Protein AF-I4ANV9-F1 (afdb_monomer)

Structure (mmCIF, N/CA/C/O backbone):
data_AF-I4ANV9-F1
#
_entry.id   AF-I4ANV9-F1
#
loop_
_atom_site.group_PDB
_atom_site.id
_atom_site.type_symbol
_atom_site.label_atom_id
_atom_site.label_alt_id
_atom_site.label_comp_id
_atom_site.label_asym_id
_atom_site.label_entity_id
_atom_site.label_seq_id
_atom_site.pdbx_PDB_ins_code
_atom_site.Cartn_x
_atom_site.Cartn_y
_atom_site.Cartn_z
_atom_site.occupancy
_atom_site.B_iso_or_equiv
_atom_site.auth_seq_id
_atom_site.auth_comp_id
_atom_site.auth_asym_id
_atom_site.auth_atom_id
_atom_site.pdbx_PDB_model_num
ATOM 1 N N . MET A 1 1 ? -13.636 4.960 15.796 1.00 66.12 1 MET A N 1
ATOM 2 C CA . MET A 1 1 ? -14.313 3.682 15.499 1.00 66.12 1 MET A CA 1
ATOM 3 C C . MET A 1 1 ? -13.343 2.875 14.663 1.00 66.12 1 MET A C 1
ATOM 5 O O . MET A 1 1 ? -12.791 3.460 13.738 1.00 66.12 1 MET A O 1
ATOM 9 N N . SER A 1 2 ? -13.066 1.629 15.041 1.00 80.69 2 SER A N 1
ATOM 10 C CA . SER A 1 2 ? -12.214 0.729 14.254 1.00 80.69 2 SER A CA 1
ATOM 11 C C . SER A 1 2 ? -12.924 0.328 12.959 1.00 80.69 2 SER A C 1
ATOM 13 O O . SER A 1 2 ? -14.152 0.229 12.932 1.00 80.69 2 SER A O 1
ATOM 15 N N . GLU A 1 3 ? -12.162 0.122 11.888 1.00 86.88 3 GLU A N 1
ATOM 16 C CA . GLU A 1 3 ? -12.673 -0.287 10.575 1.00 86.88 3 GLU A CA 1
ATOM 17 C C . GLU A 1 3 ? -11.853 -1.483 10.087 1.00 86.88 3 GLU A C 1
ATOM 19 O O . GLU A 1 3 ? -10.894 -1.352 9.330 1.00 86.88 3 GLU A O 1
ATOM 24 N N . ILE A 1 4 ? -12.206 -2.666 10.592 1.00 90.62 4 ILE A N 1
ATOM 25 C CA . ILE A 1 4 ? -11.449 -3.895 10.354 1.00 90.62 4 ILE A CA 1
ATOM 26 C C . ILE A 1 4 ? -11.963 -4.580 9.088 1.00 90.62 4 ILE A C 1
ATOM 28 O O . ILE A 1 4 ? -13.124 -4.985 9.031 1.00 90.62 4 ILE A O 1
ATOM 32 N N . ILE A 1 5 ? -11.081 -4.754 8.107 1.00 88.81 5 ILE A N 1
ATOM 33 C CA . ILE A 1 5 ? -11.337 -5.484 6.862 1.00 88.81 5 ILE A CA 1
ATOM 34 C C . ILE A 1 5 ? -10.530 -6.779 6.857 1.00 88.81 5 ILE A C 1
ATOM 36 O O . ILE A 1 5 ? -9.380 -6.798 7.291 1.00 88.81 5 ILE A O 1
ATOM 40 N N . GLN A 1 6 ? -11.131 -7.856 6.348 1.00 89.50 6 GLN A N 1
ATOM 41 C CA . GLN A 1 6 ? -10.461 -9.134 6.129 1.00 89.50 6 GLN A CA 1
ATOM 42 C C . GLN A 1 6 ? -10.628 -9.581 4.673 1.00 89.50 6 GLN A C 1
ATOM 44 O O . GLN A 1 6 ? -11.743 -9.831 4.218 1.00 89.50 6 GLN A O 1
ATOM 49 N N . ILE A 1 7 ? -9.510 -9.717 3.966 1.00 85.44 7 ILE A N 1
ATOM 50 C CA . ILE A 1 7 ? -9.411 -10.345 2.648 1.00 85.44 7 ILE A CA 1
ATOM 51 C C . ILE A 1 7 ? -9.095 -11.826 2.855 1.00 85.44 7 ILE A C 1
ATOM 53 O O . ILE A 1 7 ? -8.255 -12.181 3.685 1.00 85.44 7 ILE A O 1
ATOM 57 N N . GLN A 1 8 ? -9.784 -12.703 2.129 1.00 82.44 8 GLN A N 1
ATOM 58 C CA . GLN A 1 8 ? -9.685 -14.145 2.331 1.00 82.44 8 GLN A CA 1
ATOM 59 C C . GLN A 1 8 ? -8.597 -1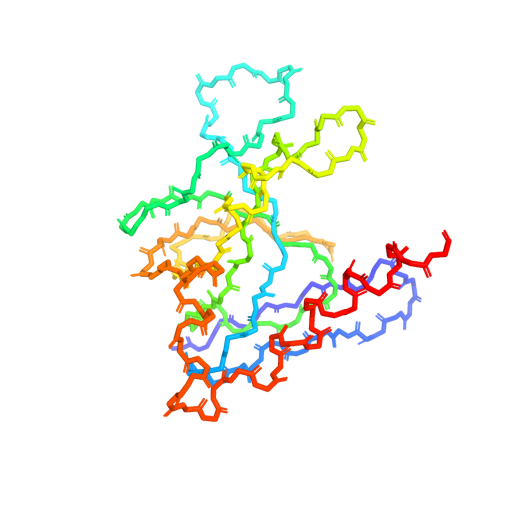4.779 1.465 1.00 82.44 8 GLN A C 1
ATOM 61 O O . GLN A 1 8 ? -8.243 -14.290 0.388 1.00 82.44 8 GLN A O 1
ATOM 66 N N . CYS A 1 9 ? -8.086 -15.917 1.935 1.00 75.81 9 CYS A N 1
ATOM 67 C CA . CYS A 1 9 ? -7.221 -16.762 1.132 1.00 75.81 9 CYS A CA 1
ATOM 68 C C . CYS A 1 9 ? -8.011 -17.339 -0.056 1.00 75.81 9 CYS A C 1
ATOM 70 O O . CYS A 1 9 ? -9.164 -17.733 0.110 1.00 75.81 9 CYS A O 1
ATOM 72 N N . PRO A 1 10 ? -7.417 -17.410 -1.260 1.00 69.69 10 PRO A N 1
ATOM 73 C CA . PRO A 1 10 ? -8.089 -17.967 -2.430 1.00 69.69 10 PRO A CA 1
ATOM 74 C C . PRO A 1 10 ? -8.318 -19.485 -2.376 1.00 69.69 10 PRO A C 1
ATOM 76 O O . PRO A 1 10 ? -9.008 -19.992 -3.257 1.00 69.69 10 PRO A O 1
ATOM 79 N N . LEU A 1 11 ? -7.715 -20.193 -1.418 1.00 76.00 11 LEU A N 1
ATOM 80 C CA . LEU A 1 11 ? -7.860 -21.637 -1.240 1.00 76.00 11 LEU A CA 1
ATOM 81 C C . LEU A 1 11 ? -9.111 -21.946 -0.408 1.00 76.00 11 LEU A C 1
ATOM 83 O O . LEU A 1 11 ? -9.312 -21.341 0.647 1.00 76.00 11 LEU A O 1
ATOM 87 N N . GLU A 1 12 ? -9.921 -22.904 -0.865 1.00 70.19 12 GLU A N 1
ATOM 88 C CA . GLU A 1 12 ? -11.074 -23.403 -0.106 1.00 70.19 12 GLU A CA 1
ATOM 89 C C . GLU A 1 12 ? -10.624 -23.900 1.280 1.00 70.19 12 GLU A C 1
ATOM 91 O O . GLU A 1 12 ? -9.554 -24.490 1.426 1.00 70.19 12 GLU A O 1
ATOM 96 N N . ASP A 1 13 ? -11.406 -23.572 2.312 1.00 70.00 13 ASP A N 1
ATOM 97 C CA . ASP A 1 13 ? -11.140 -23.855 3.733 1.00 70.00 13 ASP A CA 1
ATOM 98 C C . ASP A 1 13 ? -9.878 -23.229 4.352 1.00 70.00 13 ASP A C 1
ATOM 100 O O . ASP A 1 13 ? -9.601 -23.426 5.544 1.00 70.00 13 ASP A O 1
ATOM 104 N N . CYS A 1 14 ? -9.140 -22.393 3.617 1.00 73.94 14 CYS A N 1
ATOM 105 C CA . CYS A 1 14 ? -8.013 -21.674 4.191 1.00 73.94 14 CYS A CA 1
ATOM 106 C C . CYS A 1 14 ? -8.493 -20.484 5.035 1.00 73.94 14 CYS A C 1
ATOM 108 O O . CYS A 1 14 ? -8.862 -19.420 4.536 1.00 73.94 14 CYS A O 1
ATOM 110 N N . LYS A 1 15 ? -8.458 -20.676 6.357 1.00 75.50 15 LYS A N 1
ATOM 111 C CA . LYS A 1 15 ? -8.774 -19.644 7.360 1.00 75.50 15 LYS A CA 1
ATOM 112 C C . LYS A 1 15 ? -7.568 -18.788 7.744 1.00 75.50 15 LYS A C 1
ATOM 114 O O . LYS A 1 15 ? -7.705 -17.890 8.570 1.00 75.50 15 LYS A O 1
ATOM 119 N N . SER A 1 16 ? -6.401 -19.080 7.176 1.00 81.44 16 SER A N 1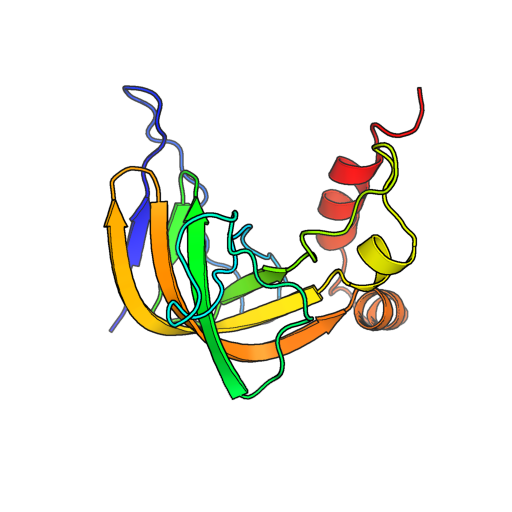
ATOM 120 C CA . SER A 1 16 ? -5.171 -18.352 7.459 1.00 81.44 16 SER A CA 1
ATOM 121 C C . SER A 1 16 ? -5.207 -16.978 6.803 1.00 81.44 16 SER A C 1
ATOM 123 O O . SER A 1 16 ? -5.538 -16.839 5.626 1.00 81.44 16 SER A O 1
ATOM 125 N N . TYR A 1 17 ? -4.835 -15.968 7.575 1.00 83.50 17 TYR A N 1
ATOM 126 C CA . TYR A 1 17 ? -4.630 -14.603 7.120 1.00 83.50 17 TYR A CA 1
ATOM 127 C C . TYR A 1 17 ? -3.463 -14.001 7.900 1.00 83.50 17 TYR A C 1
ATOM 129 O O . TYR A 1 17 ? -3.169 -14.420 9.022 1.00 83.50 17 TYR A O 1
ATOM 137 N N . TYR A 1 18 ? -2.811 -13.007 7.315 1.00 84.19 18 TYR A N 1
ATOM 138 C CA . TYR A 1 18 ? -1.865 -12.168 8.028 1.00 84.19 18 TYR A CA 1
ATOM 139 C C . TYR A 1 18 ? -2.628 -11.095 8.816 1.00 84.19 18 TYR A C 1
ATOM 141 O O . TYR A 1 18 ? -3.412 -10.347 8.232 1.00 84.19 18 TYR A O 1
ATOM 149 N N . ASP A 1 19 ? -2.453 -11.042 10.138 1.00 87.81 19 ASP A N 1
ATOM 150 C CA . ASP A 1 19 ? -3.054 -9.999 10.980 1.00 87.81 19 ASP A CA 1
ATOM 151 C C . ASP A 1 19 ? -2.131 -8.769 10.996 1.00 87.81 19 ASP A C 1
ATOM 153 O O . ASP A 1 19 ? -1.089 -8.754 11.659 1.00 87.81 19 ASP A O 1
ATOM 157 N N . TYR A 1 20 ? -2.486 -7.750 10.213 1.00 85.88 20 TYR A N 1
ATOM 158 C CA . TYR A 1 20 ? -1.774 -6.480 10.156 1.00 85.88 20 TYR A CA 1
ATOM 159 C C . TYR A 1 20 ? -2.202 -5.599 11.328 1.00 85.88 20 TYR A C 1
ATOM 161 O O . TYR A 1 20 ? -3.109 -4.770 11.227 1.00 85.88 20 TYR A O 1
ATOM 169 N N . ASN A 1 21 ? -1.519 -5.790 12.452 1.00 82.81 21 ASN A N 1
ATOM 170 C CA . ASN A 1 21 ? -1.682 -4.991 13.660 1.00 82.81 21 ASN A CA 1
ATOM 171 C C . ASN A 1 21 ? -0.311 -4.53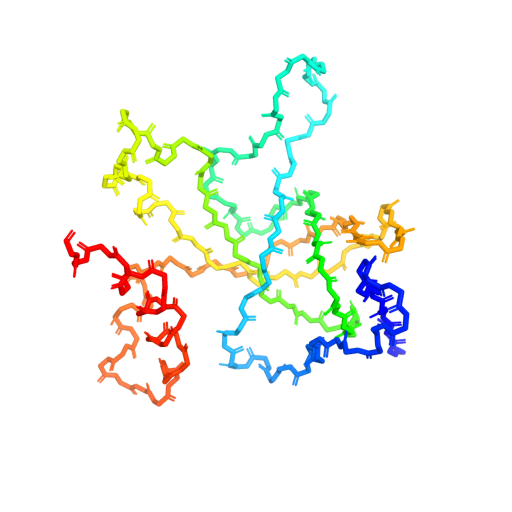0 14.163 1.00 82.81 21 ASN A C 1
ATOM 173 O O . ASN A 1 21 ? 0.150 -4.925 15.235 1.00 82.81 21 ASN A O 1
ATOM 177 N N . GLN A 1 22 ? 0.388 -3.772 13.319 1.00 76.56 22 GLN A N 1
ATOM 178 C CA . GLN A 1 22 ? 1.745 -3.326 13.609 1.00 76.56 22 GLN A CA 1
ATOM 179 C C . GLN A 1 22 ? 1.719 -1.977 14.335 1.00 76.56 22 GLN A C 1
ATOM 181 O O . GLN A 1 22 ? 0.959 -1.086 13.946 1.00 76.56 22 GLN A O 1
ATOM 186 N N . PRO A 1 23 ? 2.545 -1.790 15.380 1.00 66.12 23 PRO A N 1
ATOM 187 C CA . PRO A 1 23 ? 2.747 -0.479 15.977 1.00 66.12 23 PRO A CA 1
ATOM 188 C C . PRO A 1 23 ? 3.196 0.525 14.912 1.00 66.12 23 PRO A C 1
ATOM 190 O O . PRO A 1 23 ? 3.987 0.191 14.039 1.00 66.12 23 PRO A O 1
ATOM 193 N N . GLN A 1 24 ? 2.780 1.789 15.030 1.00 59.38 24 GLN A N 1
ATOM 194 C CA . GLN A 1 24 ? 3.118 2.841 14.055 1.00 59.38 24 GLN A CA 1
ATOM 195 C C . GLN A 1 24 ? 4.636 3.006 13.810 1.00 59.38 24 GLN A C 1
ATOM 197 O O . GLN A 1 24 ? 5.043 3.515 12.768 1.00 59.38 24 GLN A O 1
ATOM 202 N N . ASN A 1 25 ? 5.466 2.571 14.764 1.00 64.56 25 ASN A N 1
ATOM 203 C CA . ASN A 1 25 ? 6.924 2.659 14.704 1.00 64.56 25 ASN A CA 1
ATOM 204 C C . ASN A 1 25 ? 7.607 1.446 14.048 1.00 64.56 25 ASN A C 1
ATOM 206 O O . ASN A 1 25 ? 8.804 1.533 13.772 1.00 64.56 25 ASN A O 1
ATOM 210 N N . ASP A 1 26 ? 6.882 0.351 13.804 1.00 70.56 26 ASP A N 1
ATOM 211 C CA . ASP A 1 26 ? 7.406 -0.842 13.142 1.00 70.56 26 ASP A CA 1
ATOM 212 C C . ASP A 1 26 ? 7.018 -0.819 11.661 1.00 70.56 26 ASP A C 1
ATOM 214 O O . ASP A 1 26 ? 5.844 -0.789 11.286 1.00 70.56 26 ASP A O 1
ATOM 218 N N . MET A 1 27 ? 8.030 -0.804 10.794 1.00 74.06 27 MET A N 1
ATOM 219 C CA . MET A 1 27 ? 7.826 -0.702 9.354 1.00 74.06 27 MET A CA 1
ATOM 220 C C . MET A 1 27 ? 7.653 -2.089 8.739 1.00 74.06 27 MET A C 1
ATOM 222 O O . MET A 1 27 ? 8.605 -2.695 8.250 1.00 74.06 27 MET A O 1
ATOM 226 N N . VAL A 1 28 ? 6.419 -2.586 8.760 1.00 84.06 28 VAL A N 1
ATOM 227 C CA . VAL A 1 28 ? 6.001 -3.726 7.938 1.00 84.06 28 VAL A CA 1
ATOM 228 C C . VAL A 1 28 ? 5.105 -3.192 6.836 1.00 84.06 28 VAL A C 1
ATOM 230 O O . VAL A 1 28 ? 4.010 -2.702 7.110 1.00 84.06 28 VAL A O 1
ATOM 233 N N . ALA A 1 29 ? 5.583 -3.241 5.597 1.00 88.50 29 ALA A N 1
ATOM 234 C CA . ALA A 1 29 ? 4.841 -2.738 4.453 1.00 88.50 29 ALA A CA 1
ATOM 235 C C . ALA A 1 29 ? 4.020 -3.832 3.778 1.00 88.50 29 ALA A C 1
ATOM 237 O O . ALA A 1 29 ? 4.454 -4.974 3.656 1.00 88.50 29 ALA A O 1
ATOM 238 N N . LEU A 1 30 ? 2.832 -3.448 3.326 1.00 90.88 30 LEU A N 1
ATOM 239 C CA . LEU A 1 30 ? 1.979 -4.273 2.491 1.00 90.88 30 LEU A CA 1
ATOM 240 C C . LEU A 1 30 ? 2.394 -4.149 1.038 1.00 90.88 30 LEU A C 1
ATOM 242 O O . LEU A 1 30 ? 2.583 -3.043 0.535 1.00 90.88 30 LEU A O 1
ATOM 246 N N . GLU A 1 31 ? 2.477 -5.282 0.360 1.00 89.00 31 GLU A N 1
ATOM 247 C CA . GLU A 1 31 ? 2.592 -5.303 -1.087 1.00 89.00 31 GLU A CA 1
ATOM 248 C C . GLU A 1 31 ? 1.278 -4.819 -1.714 1.00 89.00 31 GLU A C 1
ATOM 250 O O . GLU A 1 31 ? 0.182 -5.241 -1.322 1.00 89.00 31 GLU A O 1
ATOM 255 N N . ALA A 1 32 ? 1.382 -3.896 -2.667 1.00 89.81 32 ALA A N 1
ATOM 256 C CA . ALA A 1 32 ? 0.228 -3.358 -3.363 1.00 89.81 32 ALA A CA 1
ATOM 257 C C . ALA A 1 32 ? 0.555 -3.000 -4.812 1.00 89.81 32 ALA A C 1
ATOM 259 O O . ALA A 1 32 ? 1.655 -2.562 -5.137 1.00 89.81 32 ALA A O 1
ATOM 260 N N . GLU A 1 33 ? -0.455 -3.111 -5.668 1.00 89.19 33 GLU A N 1
ATOM 261 C CA . GLU A 1 33 ? -0.427 -2.555 -7.016 1.00 89.19 33 GLU A CA 1
ATOM 262 C C . GLU A 1 33 ? -0.803 -1.072 -6.953 1.00 89.19 33 GLU A C 1
ATOM 264 O O . GLU A 1 33 ? -1.886 -0.719 -6.474 1.00 89.19 33 GLU A O 1
ATOM 269 N N . TRP A 1 34 ? 0.072 -0.208 -7.460 1.00 88.88 34 TRP A N 1
ATOM 270 C CA . TRP A 1 34 ? -0.145 1.236 -7.528 1.00 88.88 34 TRP A CA 1
ATOM 271 C C . TRP A 1 34 ? -0.725 1.602 -8.887 1.00 88.88 34 TRP A C 1
ATOM 273 O O . TRP A 1 34 ? -0.055 1.457 -9.909 1.00 88.88 34 TRP A O 1
ATOM 283 N N . LYS A 1 35 ? -1.972 2.068 -8.915 1.00 82.25 35 LYS A N 1
ATOM 284 C CA . LYS A 1 35 ? -2.664 2.388 -10.165 1.00 82.25 35 LYS A CA 1
ATOM 285 C C . LYS A 1 35 ? -2.391 3.824 -10.602 1.00 82.25 35 LYS A C 1
ATOM 287 O O . LYS A 1 35 ? -2.374 4.743 -9.784 1.00 82.25 35 LYS A O 1
ATOM 292 N N . ARG A 1 36 ? -2.233 4.023 -11.910 1.00 71.50 36 ARG A N 1
ATOM 293 C CA . ARG A 1 36 ? -2.214 5.349 -12.538 1.00 71.50 36 ARG A CA 1
ATOM 294 C C . ARG A 1 36 ? -3.642 5.889 -12.678 1.00 71.50 36 ARG A C 1
ATOM 296 O O . ARG A 1 36 ? -4.563 5.129 -12.958 1.00 71.50 36 ARG A O 1
ATOM 303 N N . ASP A 1 37 ? -3.817 7.192 -12.453 1.00 58.22 37 ASP A N 1
ATOM 304 C CA . ASP A 1 37 ? -5.113 7.873 -12.569 1.00 58.22 37 ASP A CA 1
ATOM 305 C C . ASP A 1 37 ? -5.732 7.648 -13.968 1.00 58.22 37 ASP A C 1
ATOM 307 O O . ASP A 1 37 ? -5.054 7.795 -14.988 1.00 58.22 37 ASP A O 1
ATOM 311 N N . TYR A 1 38 ? -7.013 7.267 -14.011 1.00 48.00 38 TYR A N 1
ATOM 312 C CA . TYR A 1 38 ? -7.720 6.641 -15.145 1.00 48.00 38 TYR A CA 1
ATOM 313 C C . TYR A 1 38 ? -8.048 7.576 -16.324 1.00 48.00 38 TYR A C 1
ATOM 315 O O . TYR A 1 38 ? -8.805 7.203 -17.218 1.00 48.00 38 TYR A O 1
ATOM 323 N N . ASN A 1 39 ? -7.479 8.779 -16.379 1.00 52.22 39 ASN A N 1
ATOM 324 C CA . ASN A 1 39 ? -7.660 9.681 -17.524 1.00 52.22 39 ASN A CA 1
ATOM 325 C C . ASN A 1 39 ? -6.743 9.340 -18.721 1.00 52.22 39 ASN A C 1
ATOM 327 O O . ASN A 1 39 ? -6.580 10.165 -19.618 1.00 52.22 39 ASN A O 1
ATOM 331 N N . ILE A 1 40 ? -6.124 8.154 -18.743 1.00 48.34 40 ILE A N 1
ATOM 332 C CA . ILE A 1 40 ? -5.204 7.692 -19.792 1.00 48.34 40 ILE A CA 1
ATOM 333 C C . ILE A 1 40 ? -5.608 6.262 -20.191 1.00 48.34 40 ILE A C 1
ATOM 335 O O . ILE A 1 40 ? -5.889 5.434 -19.328 1.00 48.34 40 ILE A O 1
ATOM 339 N N . GLU A 1 41 ? -5.696 6.020 -21.500 1.00 44.22 41 GLU A N 1
ATOM 340 C CA . GLU A 1 41 ? -6.358 4.885 -22.161 1.00 44.22 41 GLU A CA 1
ATOM 341 C C . GLU A 1 41 ? -6.058 3.469 -21.600 1.00 44.22 41 GLU A C 1
ATOM 343 O O . GLU A 1 41 ? -4.977 3.209 -21.062 1.00 44.22 41 GLU A O 1
ATOM 348 N N . PRO A 1 42 ? -7.015 2.526 -21.738 1.00 44.22 42 PRO A N 1
ATOM 349 C CA . PRO A 1 42 ? -7.058 1.252 -21.007 1.00 44.22 42 PRO A CA 1
ATOM 350 C C . PRO A 1 42 ? -6.131 0.137 -21.528 1.00 44.22 42 PRO A C 1
ATOM 352 O O . PRO A 1 42 ? -6.231 -0.995 -21.057 1.00 44.22 42 PRO A O 1
ATOM 355 N N . GLU A 1 43 ? -5.249 0.405 -22.491 1.00 44.56 43 GLU A N 1
ATOM 356 C CA . GLU A 1 43 ? -4.566 -0.661 -23.247 1.00 44.56 43 GLU A CA 1
ATOM 357 C C . GLU A 1 43 ? -3.169 -1.030 -22.728 1.00 44.56 43 GLU A C 1
ATOM 359 O O . GLU A 1 43 ? -2.556 -1.973 -23.221 1.00 44.56 43 GLU A O 1
ATOM 364 N N . ASN A 1 44 ? -2.680 -0.358 -21.683 1.00 44.97 44 ASN A N 1
ATOM 365 C CA . ASN A 1 44 ? -1.423 -0.703 -21.024 1.00 44.97 44 ASN A CA 1
ATOM 366 C C . ASN A 1 44 ? -1.653 -0.959 -19.536 1.00 44.97 44 ASN A C 1
ATOM 368 O O . ASN A 1 44 ? -2.493 -0.324 -18.901 1.00 44.97 44 ASN A O 1
ATOM 372 N N . ILE A 1 45 ? -0.900 -1.903 -18.974 1.00 51.81 45 ILE A N 1
ATOM 373 C CA . ILE A 1 45 ? -0.849 -2.184 -17.537 1.00 51.81 45 ILE A CA 1
ATOM 374 C C . ILE A 1 45 ? -0.457 -0.873 -16.828 1.00 51.81 45 ILE A C 1
ATOM 376 O O . ILE A 1 45 ? 0.709 -0.489 -16.796 1.00 51.81 45 ILE A O 1
ATOM 380 N N . ASN A 1 46 ? -1.460 -0.135 -16.346 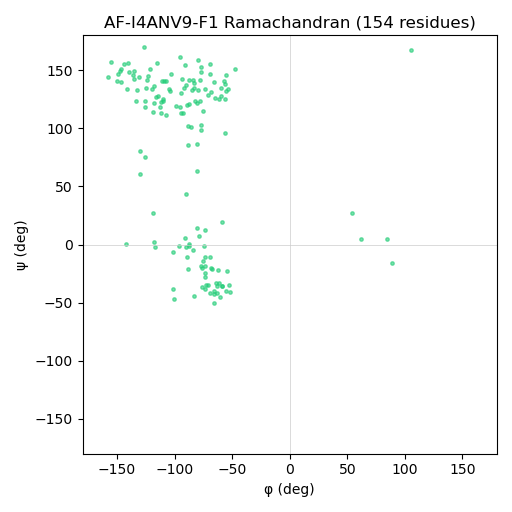1.00 56.00 46 ASN A N 1
ATOM 381 C CA . ASN A 1 46 ? -1.349 1.246 -15.872 1.00 56.00 46 ASN A CA 1
ATOM 382 C C . ASN A 1 46 ? -0.788 1.295 -14.442 1.00 56.00 46 ASN A C 1
ATOM 384 O O . ASN A 1 46 ? -1.466 1.721 -13.503 1.00 56.00 46 ASN A O 1
ATOM 388 N N . LEU A 1 47 ? 0.448 0.827 -14.275 1.00 63.25 47 LEU A N 1
ATOM 389 C CA . LEU A 1 47 ? 1.183 0.907 -13.016 1.00 63.25 47 LEU A CA 1
ATOM 390 C C . LEU A 1 47 ? 1.872 2.271 -12.882 1.00 63.25 47 LEU A C 1
ATOM 392 O O . LEU A 1 47 ? 2.349 2.864 -13.854 1.00 63.25 47 LEU A O 1
ATOM 396 N N . TRP A 1 48 ? 1.868 2.804 -11.664 1.00 71.00 48 TRP A N 1
ATOM 397 C CA . TRP A 1 48 ? 2.505 4.075 -11.336 1.00 71.00 48 TRP A CA 1
ATOM 398 C C . TRP A 1 48 ? 4.037 3.937 -11.380 1.00 71.00 48 TRP A C 1
ATOM 400 O O . TRP A 1 48 ? 4.572 3.027 -10.763 1.00 71.00 48 TRP A O 1
ATOM 410 N N . GLY A 1 49 ? 4.721 4.829 -12.107 1.00 72.94 49 GLY A N 1
ATOM 411 C CA . GLY A 1 49 ? 6.164 4.741 -12.405 1.00 72.94 49 GLY A CA 1
ATOM 412 C C . GLY A 1 49 ? 6.995 5.900 -11.865 1.00 72.94 49 GLY A C 1
ATOM 413 O O . GLY A 1 49 ? 7.989 6.284 -12.460 1.00 72.94 49 GLY A O 1
ATOM 414 N N . GLU A 1 50 ? 6.545 6.533 -10.784 1.00 81.94 50 GLU A N 1
ATOM 415 C CA . GLU A 1 50 ? 7.355 7.505 -10.049 1.00 81.94 50 GLU A CA 1
ATOM 416 C C . GLU A 1 50 ? 7.210 7.265 -8.549 1.00 81.94 50 GLU A C 1
ATOM 418 O O . GLU A 1 50 ? 6.125 6.948 -8.074 1.00 81.94 50 GLU A O 1
ATOM 423 N N . ILE A 1 51 ? 8.256 7.495 -7.757 1.00 87.56 51 ILE A N 1
ATOM 424 C CA . ILE A 1 51 ? 8.136 7.374 -6.297 1.00 87.56 51 ILE A CA 1
ATOM 425 C C . ILE A 1 51 ? 7.001 8.292 -5.787 1.00 87.56 51 ILE A C 1
ATOM 427 O O . ILE A 1 51 ? 7.036 9.504 -6.051 1.00 87.56 51 ILE A O 1
ATOM 431 N N . PRO A 1 52 ? 6.003 7.764 -5.047 1.00 90.25 52 PRO A N 1
ATOM 432 C CA . PRO A 1 52 ? 4.916 8.564 -4.497 1.00 90.25 52 PRO A CA 1
ATOM 433 C C . PRO A 1 52 ? 5.441 9.698 -3.613 1.00 90.25 52 PRO A C 1
ATOM 435 O O . PRO A 1 52 ? 6.377 9.515 -2.835 1.00 90.25 52 PRO A O 1
ATOM 438 N N . LYS A 1 53 ? 4.827 10.882 -3.697 1.00 90.69 53 LYS A N 1
ATOM 439 C CA . LYS A 1 53 ? 5.227 12.061 -2.909 1.00 90.69 53 LYS A CA 1
ATOM 440 C C . LYS A 1 53 ? 4.274 12.293 -1.742 1.00 90.69 53 LYS A C 1
ATOM 442 O O . LYS A 1 53 ? 3.067 12.075 -1.851 1.00 90.69 53 LYS A O 1
ATOM 447 N N . ILE A 1 54 ? 4.810 12.808 -0.635 1.00 94.62 54 ILE A N 1
ATOM 448 C CA . ILE A 1 54 ? 4.023 13.184 0.548 1.00 94.62 54 ILE A CA 1
ATOM 449 C C . ILE A 1 54 ? 2.892 14.139 0.143 1.00 94.62 54 ILE A C 1
ATOM 451 O O . ILE A 1 54 ? 3.091 15.096 -0.603 1.00 94.62 54 ILE A O 1
ATOM 455 N N . GLY A 1 55 ? 1.691 13.871 0.649 1.00 92.12 55 GLY A N 1
ATOM 456 C CA . GLY A 1 55 ? 0.485 14.647 0.387 1.00 92.12 55 GLY A CA 1
ATOM 457 C C . GLY A 1 55 ? -0.310 14.207 -0.842 1.00 92.12 55 GLY A C 1
ATOM 458 O O . GLY A 1 55 ? -1.486 14.569 -0.920 1.00 92.12 55 GLY A O 1
ATOM 459 N N . GLN A 1 56 ? 0.273 13.415 -1.751 1.00 91.38 56 GLN A N 1
ATOM 460 C CA . GLN A 1 56 ? -0.438 12.902 -2.924 1.00 91.38 56 GLN A CA 1
ATOM 461 C C . GLN A 1 56 ? -1.506 11.875 -2.547 1.00 91.38 56 GLN A C 1
ATOM 463 O O . GLN A 1 56 ? -1.430 11.221 -1.502 1.00 91.38 56 GLN A O 1
ATOM 468 N N . LEU A 1 57 ? -2.498 11.755 -3.429 1.00 92.69 57 LEU A N 1
ATOM 469 C CA . LEU A 1 57 ? -3.528 10.729 -3.378 1.00 92.69 57 LEU A CA 1
ATOM 470 C C . LEU A 1 57 ? -3.239 9.676 -4.442 1.00 92.69 57 LEU A C 1
ATOM 472 O O . LEU A 1 57 ? -2.989 10.039 -5.587 1.00 92.69 57 LEU A O 1
ATOM 476 N N . HIS A 1 58 ? -3.320 8.406 -4.061 1.00 91.00 58 HIS A N 1
ATOM 477 C CA . HIS A 1 58 ? -3.082 7.267 -4.948 1.00 91.00 58 HIS A CA 1
ATOM 478 C C . HIS A 1 58 ? -4.154 6.204 -4.757 1.00 91.00 58 HIS A C 1
ATOM 480 O O . HIS A 1 58 ? -4.688 6.055 -3.656 1.00 91.00 58 HIS A O 1
ATOM 486 N N . GLU A 1 59 ? -4.464 5.465 -5.818 1.00 92.62 59 GLU A N 1
ATOM 487 C CA . GLU A 1 59 ? -5.270 4.250 -5.726 1.00 92.62 59 GLU A CA 1
ATOM 488 C C . GLU A 1 59 ? -4.333 3.042 -5.633 1.00 92.62 59 GLU A C 1
ATOM 490 O O . GLU A 1 59 ? -3.538 2.786 -6.538 1.00 92.62 59 GLU A O 1
ATOM 495 N N . VAL A 1 60 ? -4.420 2.306 -4.527 1.00 92.62 60 VAL A N 1
ATOM 496 C CA . VAL A 1 60 ? -3.590 1.127 -4.255 1.00 92.62 60 VAL A CA 1
ATOM 497 C C . VAL A 1 60 ? -4.467 -0.107 -4.121 1.00 92.62 60 VAL A C 1
ATOM 499 O O . VAL A 1 60 ? -5.518 -0.064 -3.481 1.00 92.62 60 VAL A O 1
ATOM 502 N N . THR A 1 61 ? -4.053 -1.215 -4.728 1.00 92.25 61 THR A N 1
ATOM 503 C CA . THR A 1 61 ? -4.743 -2.505 -4.617 1.00 92.25 61 THR A CA 1
ATOM 504 C C . THR A 1 61 ? -3.889 -3.484 -3.837 1.00 92.25 61 THR A C 1
ATOM 506 O O . THR A 1 61 ? -2.838 -3.904 -4.306 1.00 92.25 61 THR A O 1
ATOM 509 N N . ILE A 1 62 ? -4.360 -3.864 -2.654 1.00 90.88 62 ILE A N 1
ATOM 510 C CA . ILE A 1 62 ? -3.714 -4.858 -1.800 1.00 90.88 62 ILE A CA 1
ATOM 511 C C . ILE A 1 62 ? -4.347 -6.215 -2.094 1.00 90.88 62 ILE A C 1
ATOM 513 O O . ILE A 1 62 ?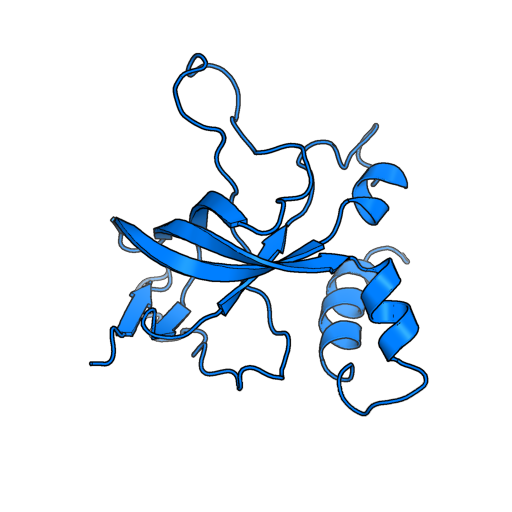 -5.576 -6.355 -2.117 1.00 90.88 62 ILE A O 1
ATOM 517 N N . ARG A 1 63 ? -3.498 -7.214 -2.329 1.00 87.44 63 ARG A N 1
ATOM 518 C CA . ARG A 1 63 ? -3.894 -8.601 -2.586 1.00 87.44 63 ARG A CA 1
ATOM 519 C C . ARG A 1 63 ? -3.385 -9.502 -1.472 1.00 87.44 63 ARG A C 1
ATOM 521 O O . ARG A 1 63 ? -2.399 -9.199 -0.813 1.00 87.44 63 ARG A O 1
ATOM 528 N N . GLY A 1 64 ? -4.049 -10.639 -1.308 1.00 81.69 64 GLY A N 1
ATOM 529 C CA . GLY A 1 64 ? -3.643 -11.665 -0.352 1.00 81.69 64 GLY A CA 1
ATOM 530 C C . GLY A 1 64 ? -4.528 -11.721 0.886 1.00 81.69 64 GLY A C 1
ATOM 531 O O . GLY A 1 64 ? -5.372 -10.859 1.118 1.00 81.69 64 GLY A O 1
ATOM 532 N N . ALA A 1 65 ? -4.363 -12.793 1.659 1.00 87.62 65 ALA A N 1
ATOM 533 C CA . ALA A 1 65 ? -5.160 -13.043 2.850 1.00 87.62 65 ALA A CA 1
ATOM 534 C C . ALA A 1 65 ? -4.672 -12.160 4.005 1.00 87.62 65 ALA A C 1
ATOM 536 O O . ALA A 1 65 ? -3.684 -12.489 4.661 1.00 87.62 65 ALA A O 1
ATOM 537 N N . ILE A 1 66 ? -5.350 -11.042 4.249 1.00 90.31 66 ILE A N 1
ATOM 538 C CA . ILE A 1 66 ? -4.953 -10.044 5.245 1.00 90.31 66 ILE A CA 1
ATOM 539 C C . ILE A 1 66 ? -6.149 -9.586 6.066 1.00 90.31 66 ILE A C 1
ATOM 541 O O . ILE A 1 66 ? -7.240 -9.399 5.534 1.00 90.31 66 ILE A O 1
ATOM 545 N N . LYS A 1 67 ? -5.926 -9.361 7.356 1.00 91.94 67 LYS A N 1
ATOM 546 C CA . LYS A 1 67 ? -6.834 -8.650 8.249 1.00 91.94 67 LYS A CA 1
ATOM 547 C C . LYS A 1 67 ? -6.164 -7.354 8.695 1.00 91.94 67 LYS A C 1
ATOM 549 O O . LYS A 1 67 ? -5.033 -7.400 9.157 1.00 91.94 67 LYS A O 1
ATOM 554 N N . ILE A 1 68 ? -6.832 -6.217 8.541 1.00 91.75 68 ILE A N 1
ATOM 555 C CA . ILE A 1 68 ? -6.256 -4.890 8.802 1.00 91.75 68 ILE A CA 1
ATOM 556 C C . ILE A 1 68 ? -7.314 -3.929 9.344 1.00 91.75 68 ILE A C 1
ATOM 558 O O . ILE A 1 68 ? -8.446 -3.922 8.864 1.00 91.75 68 ILE A O 1
ATOM 562 N N . ASP A 1 69 ? -6.945 -3.102 10.324 1.00 93.06 69 ASP A N 1
ATOM 563 C CA . ASP A 1 69 ? -7.750 -1.958 10.765 1.00 93.06 69 ASP A CA 1
ATOM 564 C C . ASP A 1 69 ? -7.404 -0.713 9.933 1.00 93.06 69 ASP A C 1
ATOM 566 O O . ASP A 1 69 ? -6.395 -0.045 10.163 1.00 93.06 69 ASP A O 1
ATOM 570 N N . LEU A 1 70 ? -8.260 -0.378 8.968 1.00 92.62 70 LEU A N 1
ATOM 571 C CA . LEU A 1 70 ? -8.071 0.758 8.060 1.00 92.62 70 LEU A CA 1
ATOM 572 C C . LEU A 1 70 ? -8.336 2.125 8.713 1.00 92.62 70 LEU A C 1
ATOM 574 O O . LEU A 1 70 ? -8.180 3.163 8.060 1.00 92.62 70 LEU A O 1
ATOM 578 N N . SER A 1 71 ? -8.722 2.151 9.994 1.00 91.50 71 SER A N 1
ATOM 579 C CA . SER A 1 71 ? -8.757 3.386 10.783 1.00 91.50 71 SER A CA 1
ATOM 580 C C . SER A 1 71 ? -7.355 3.867 11.182 1.00 91.50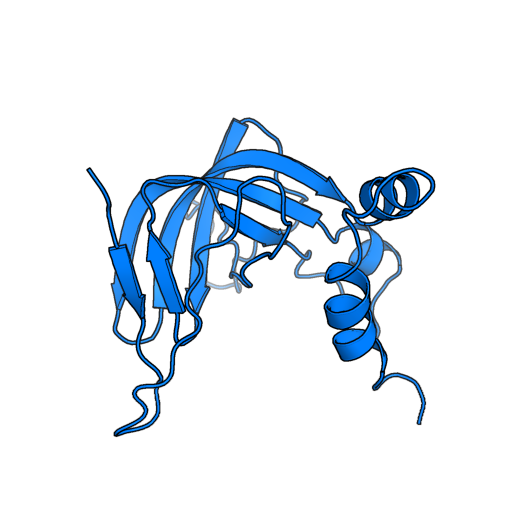 71 SER A C 1
ATOM 582 O O . SER A 1 71 ? -7.179 5.045 11.511 1.00 91.50 71 SER A O 1
ATOM 584 N N . GLN A 1 72 ? -6.360 2.977 11.123 1.00 91.25 72 GLN A N 1
ATOM 585 C CA . GLN A 1 72 ? -4.958 3.267 11.393 1.00 91.25 72 GLN A CA 1
ATOM 586 C C . GLN A 1 72 ? -4.193 3.574 10.098 1.00 91.25 72 GLN A C 1
ATOM 588 O O . GLN A 1 72 ? -4.630 3.257 8.990 1.00 91.25 72 GLN A O 1
ATOM 593 N N . ASN A 1 73 ? -3.032 4.216 10.240 1.00 93.56 73 ASN A N 1
ATOM 594 C CA . ASN A 1 73 ? -2.097 4.356 9.127 1.00 93.56 73 ASN A CA 1
ATOM 595 C C . ASN A 1 73 ? -1.360 3.029 8.916 1.00 93.56 73 ASN A C 1
ATOM 597 O O . ASN A 1 73 ? -1.075 2.323 9.880 1.00 93.56 73 ASN A O 1
ATOM 601 N N . PHE A 1 74 ? -1.001 2.727 7.674 1.00 92.81 74 PHE A N 1
ATOM 602 C CA . PHE A 1 74 ? -0.314 1.487 7.317 1.00 92.81 74 PHE A CA 1
ATOM 603 C C . PHE A 1 74 ? 0.762 1.754 6.274 1.00 92.81 74 PHE A C 1
ATOM 605 O O . PHE A 1 74 ? 0.639 2.665 5.454 1.00 92.81 74 PHE A O 1
ATOM 612 N N . TRP A 1 75 ? 1.832 0.971 6.312 1.00 93.44 75 TRP A N 1
ATOM 613 C CA . TRP A 1 75 ? 2.904 1.067 5.331 1.00 93.44 75 TRP A CA 1
ATOM 614 C C . TRP A 1 75 ? 2.547 0.272 4.079 1.00 93.44 75 TRP A C 1
ATOM 616 O O . TRP A 1 75 ? 2.037 -0.844 4.164 1.00 93.44 75 TRP A O 1
ATOM 626 N N . VAL A 1 76 ? 2.846 0.839 2.916 1.00 92.88 76 VAL A N 1
ATOM 627 C CA . VAL A 1 76 ? 2.691 0.194 1.611 1.00 92.88 76 VAL A CA 1
ATOM 628 C C . VAL A 1 76 ? 4.030 0.229 0.893 1.00 92.88 76 VAL A C 1
ATOM 630 O O . VAL A 1 76 ? 4.716 1.252 0.897 1.00 92.88 76 VAL A O 1
ATOM 633 N N . PHE A 1 77 ? 4.405 -0.898 0.308 1.00 91.88 77 PHE A N 1
ATOM 634 C CA . PHE A 1 77 ? 5.613 -1.043 -0.484 1.00 91.88 77 PHE A CA 1
ATOM 635 C C . PHE A 1 77 ? 5.375 -0.480 -1.884 1.00 91.88 77 PHE A C 1
ATOM 637 O O . PHE A 1 77 ? 4.352 -0.764 -2.508 1.00 91.88 77 PHE A O 1
ATOM 644 N N . TYR A 1 78 ? 6.315 0.324 -2.365 1.00 89.62 78 TYR A N 1
ATOM 645 C CA . TYR A 1 78 ? 6.354 0.845 -3.722 1.00 89.62 78 TYR A CA 1
ATOM 646 C C . TYR A 1 78 ? 7.636 0.382 -4.413 1.00 89.62 78 TYR A C 1
ATOM 648 O O . TYR A 1 78 ? 8.733 0.513 -3.864 1.00 89.62 78 TYR A O 1
ATOM 656 N N . GLN A 1 79 ? 7.478 -0.085 -5.645 1.00 83.00 79 GLN A N 1
ATOM 657 C CA . GLN A 1 79 ? 8.556 -0.379 -6.573 1.00 83.00 79 GLN A CA 1
ATOM 658 C C . GLN A 1 79 ? 8.095 0.050 -7.965 1.00 83.00 79 GLN A C 1
ATOM 660 O O . GLN A 1 79 ? 6.952 -0.209 -8.347 1.00 83.00 79 GLN A O 1
ATOM 665 N N . ASP A 1 80 ? 8.965 0.746 -8.691 1.00 78.94 80 ASP A N 1
ATOM 666 C CA . ASP A 1 80 ? 8.684 1.171 -10.061 1.00 78.94 80 ASP A CA 1
ATOM 667 C C . ASP A 1 80 ? 8.425 -0.054 -10.956 1.00 78.94 80 ASP A C 1
ATOM 669 O O . ASP A 1 80 ? 9.177 -1.007 -10.864 1.00 78.94 80 ASP A O 1
ATOM 673 N N . PRO A 1 81 ? 7.405 -0.106 -11.824 1.00 69.81 81 PRO A N 1
ATOM 674 C CA . PRO A 1 81 ? 7.210 -1.224 -12.749 1.00 69.81 81 PRO A CA 1
ATOM 675 C C . PRO A 1 81 ? 8.355 -1.407 -13.763 1.00 69.81 81 PRO A C 1
ATOM 677 O O . PRO A 1 81 ? 8.522 -2.506 -14.292 1.00 69.81 81 PRO A O 1
ATOM 680 N N . VAL A 1 82 ? 9.155 -0.373 -14.040 1.00 66.50 82 VAL A N 1
ATOM 681 C CA . VAL A 1 82 ? 10.294 -0.417 -14.975 1.00 66.50 82 VAL A CA 1
ATOM 682 C C . VAL A 1 82 ? 11.585 -0.811 -14.233 1.00 66.50 82 VAL A C 1
ATOM 684 O O . VAL A 1 82 ? 12.645 -0.225 -14.429 1.00 66.50 82 VAL A O 1
ATOM 687 N N . VAL A 1 83 ? 11.514 -1.811 -13.342 1.00 63.03 83 VAL A N 1
ATOM 688 C CA . VAL A 1 83 ? 12.705 -2.316 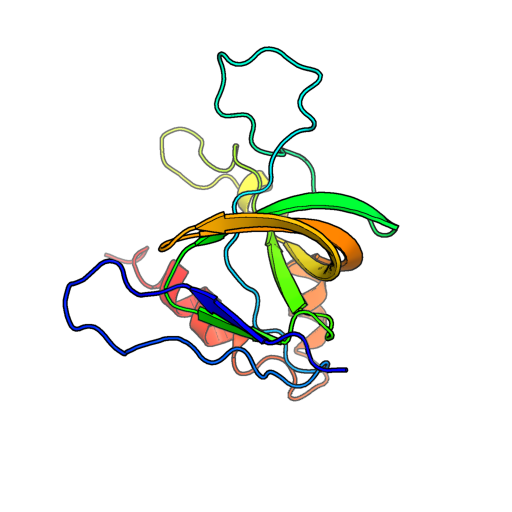-12.620 1.00 63.03 83 VAL A CA 1
ATOM 689 C C . VAL A 1 83 ? 13.608 -3.147 -13.519 1.00 63.03 83 VAL A C 1
ATOM 691 O O . VAL A 1 83 ? 14.776 -3.308 -13.198 1.00 63.03 83 VAL A O 1
ATOM 694 N N . PHE A 1 84 ? 13.076 -3.746 -14.585 1.00 58.75 84 PHE A N 1
ATOM 695 C CA . PHE A 1 84 ? 13.754 -4.837 -15.277 1.00 58.75 84 PHE A CA 1
ATOM 696 C C . PHE A 1 84 ? 14.253 -4.426 -16.660 1.00 58.75 84 PHE A C 1
ATOM 698 O O . PHE A 1 84 ? 13.465 -4.056 -17.529 1.00 58.75 84 PHE A O 1
ATOM 705 N N . GLU A 1 85 ? 15.555 -4.585 -16.883 1.00 56.84 85 GLU A N 1
ATOM 706 C CA . GLU A 1 85 ? 16.177 -4.579 -18.207 1.00 56.84 85 GLU A CA 1
ATOM 707 C C . GLU A 1 85 ? 16.689 -5.997 -18.482 1.00 56.84 85 GLU A C 1
ATOM 709 O O . GLU A 1 85 ? 17.416 -6.573 -17.676 1.00 56.84 85 GLU A O 1
ATOM 714 N N . GLU A 1 86 ? 16.228 -6.613 -19.574 1.00 59.97 86 GLU A N 1
ATOM 715 C CA . GLU A 1 86 ? 16.589 -7.993 -19.955 1.00 59.97 86 GLU A CA 1
ATOM 716 C C . GLU A 1 86 ? 16.343 -9.061 -18.862 1.00 59.97 86 GLU A C 1
ATOM 718 O O . GLU A 1 86 ? 16.983 -10.110 -18.838 1.00 59.97 86 GLU A O 1
ATOM 723 N N . GLY A 1 87 ? 15.384 -8.819 -17.961 1.00 63.38 87 GLY A N 1
ATOM 724 C CA . GLY A 1 87 ? 15.067 -9.724 -16.848 1.00 63.38 87 GLY A CA 1
ATOM 725 C C . GLY A 1 87 ? 15.943 -9.539 -15.606 1.00 63.38 87 GLY A C 1
ATOM 726 O O . GLY A 1 87 ? 15.784 -10.289 -14.644 1.00 63.38 87 GLY A O 1
ATOM 727 N N . PHE A 1 88 ? 16.821 -8.535 -15.592 1.00 64.69 88 PHE A N 1
ATOM 728 C CA . PHE A 1 88 ? 17.628 -8.156 -14.435 1.00 64.69 88 PHE A CA 1
ATOM 729 C C . PHE A 1 88 ? 17.129 -6.848 -13.830 1.00 64.69 88 PHE A C 1
ATOM 731 O O . PHE A 1 88 ? 16.778 -5.919 -14.553 1.00 64.69 88 PHE A O 1
ATOM 738 N N . GLU A 1 89 ? 17.126 -6.766 -12.499 1.00 67.81 89 GLU A N 1
ATOM 739 C CA . GLU A 1 89 ? 16.859 -5.506 -11.806 1.00 67.81 89 GLU A CA 1
ATOM 740 C C . GLU A 1 89 ? 17.927 -4.467 -12.176 1.00 67.81 89 GLU A C 1
ATOM 742 O O . GLU A 1 89 ? 19.130 -4.692 -12.007 1.00 67.81 89 GLU A O 1
ATOM 747 N N . THR A 1 90 ? 17.495 -3.308 -12.659 1.00 73.50 90 THR A N 1
ATOM 748 C CA . THR A 1 90 ? 18.368 -2.162 -12.881 1.00 73.50 90 THR A CA 1
ATOM 749 C C . THR A 1 90 ? 18.668 -1.484 -11.550 1.00 73.50 90 THR A C 1
ATOM 751 O O . THR A 1 90 ? 17.879 -1.505 -10.599 1.00 73.50 90 THR A O 1
ATOM 754 N N . LYS A 1 91 ? 19.823 -0.819 -11.475 1.00 74.62 91 LYS A N 1
ATOM 755 C CA . LYS A 1 91 ? 20.181 -0.004 -10.308 1.00 74.62 91 LYS A CA 1
ATOM 756 C C . LYS A 1 91 ? 19.113 1.056 -10.014 1.00 74.62 91 LYS A C 1
ATOM 758 O O . LYS A 1 91 ? 18.788 1.284 -8.856 1.00 74.62 91 LYS A O 1
ATOM 763 N N . GLU A 1 92 ? 18.569 1.670 -11.059 1.00 72.25 92 GLU A N 1
ATOM 764 C CA . GLU A 1 92 ? 17.498 2.666 -10.974 1.00 72.25 92 GLU A CA 1
ATOM 765 C C . GLU A 1 92 ? 16.220 2.055 -10.387 1.00 72.25 92 GLU A C 1
ATOM 767 O O . GLU A 1 92 ? 15.611 2.640 -9.492 1.00 72.25 92 GLU A O 1
ATOM 772 N N . GLY A 1 93 ? 15.880 0.832 -10.797 1.00 72.00 93 GLY A N 1
ATOM 773 C CA . GLY A 1 93 ? 14.778 0.063 -10.239 1.00 72.00 93 GLY A CA 1
ATOM 774 C C . GLY A 1 93 ? 14.936 -0.218 -8.743 1.00 72.00 93 GLY A C 1
ATOM 775 O O . GLY A 1 93 ? 14.004 0.012 -7.973 1.00 72.00 93 GLY A O 1
ATOM 776 N N . ILE A 1 94 ? 16.124 -0.630 -8.296 1.00 76.12 94 ILE A N 1
ATOM 777 C CA . ILE A 1 94 ? 16.414 -0.839 -6.865 1.00 76.12 94 ILE A CA 1
ATOM 778 C C . ILE A 1 94 ? 16.362 0.492 -6.098 1.00 76.12 94 ILE A C 1
ATOM 780 O O . ILE A 1 94 ? 15.806 0.567 -5.002 1.00 76.12 94 ILE A O 1
ATOM 784 N N . GLU A 1 95 ? 16.917 1.565 -6.666 1.00 79.56 95 GLU A N 1
ATOM 785 C CA . GLU A 1 95 ? 16.907 2.902 -6.057 1.00 79.56 95 GLU A CA 1
ATOM 786 C C . GLU A 1 95 ? 15.499 3.518 -5.986 1.00 79.56 95 GLU A C 1
ATOM 788 O O . GLU A 1 95 ? 15.255 4.382 -5.139 1.00 79.56 95 GLU A O 1
ATOM 793 N N . SER A 1 96 ? 14.564 3.041 -6.813 1.00 80.38 96 SER A N 1
ATOM 794 C CA . SER A 1 96 ? 13.159 3.460 -6.803 1.00 80.38 96 SER A CA 1
ATOM 795 C C . SER A 1 96 ? 12.339 2.876 -5.647 1.00 80.38 96 SER A C 1
ATOM 797 O O . SER A 1 96 ? 11.238 3.360 -5.371 1.00 80.38 96 SER A O 1
ATOM 799 N N . VAL A 1 97 ? 12.860 1.857 -4.952 1.00 87.38 97 VAL A N 1
ATOM 800 C CA . VAL A 1 97 ? 12.132 1.173 -3.880 1.00 87.38 97 VAL A CA 1
ATOM 801 C C . VAL A 1 97 ? 11.877 2.119 -2.709 1.00 87.38 97 VAL A C 1
ATOM 803 O O . VAL A 1 97 ? 12.795 2.707 -2.116 1.00 87.38 97 VAL A O 1
ATOM 806 N N . ALA A 1 98 ? 10.606 2.216 -2.335 1.00 90.88 98 ALA A N 1
ATOM 807 C CA . ALA A 1 98 ? 10.147 3.081 -1.267 1.00 90.88 98 ALA A CA 1
ATOM 808 C C . ALA A 1 98 ? 9.057 2.426 -0.418 1.00 90.88 98 ALA A C 1
ATOM 810 O O . ALA A 1 98 ? 8.328 1.533 -0.837 1.00 90.88 98 ALA A O 1
ATOM 811 N N . PHE A 1 99 ? 8.947 2.916 0.807 1.00 92.56 99 PHE A N 1
ATOM 812 C CA . PHE A 1 99 ? 7.959 2.508 1.785 1.00 92.56 99 PHE A CA 1
ATOM 813 C C . PHE A 1 99 ? 7.130 3.746 2.089 1.00 92.56 99 PHE A C 1
ATOM 815 O O . PHE A 1 99 ? 7.671 4.783 2.479 1.00 92.56 99 PHE A O 1
ATOM 822 N N . CYS A 1 100 ? 5.826 3.663 1.865 1.00 93.38 100 CYS A N 1
ATOM 823 C CA . CYS A 1 100 ? 4.921 4.797 1.966 1.00 93.38 100 CYS A CA 1
ATOM 824 C C . CYS A 1 100 ? 3.963 4.606 3.138 1.00 93.38 100 CYS A C 1
ATOM 826 O O . CYS A 1 100 ? 3.156 3.675 3.132 1.00 93.38 100 CYS A O 1
ATOM 828 N N . LEU A 1 101 ? 4.004 5.506 4.122 1.00 94.44 101 LEU A N 1
ATOM 829 C CA . LEU A 1 101 ? 3.002 5.533 5.182 1.00 94.44 101 LEU A CA 1
ATOM 830 C C . LEU A 1 101 ? 1.724 6.122 4.605 1.00 94.44 101 LEU A C 1
ATOM 832 O O . LEU A 1 101 ? 1.674 7.294 4.220 1.00 94.44 101 LEU A O 1
ATOM 836 N N . CYS A 1 102 ? 0.691 5.303 4.556 1.00 95.19 102 CYS A N 1
ATOM 837 C CA . CYS A 1 102 ? -0.564 5.616 3.913 1.00 95.19 102 CYS A CA 1
ATOM 838 C C . CYS A 1 102 ? -1.659 5.830 4.953 1.00 95.19 102 CYS A C 1
ATOM 840 O O . CYS A 1 102 ? -1.770 5.101 5.940 1.00 95.19 102 CYS A O 1
ATOM 842 N N . LYS A 1 103 ? -2.511 6.819 4.688 1.00 95.69 103 LYS A N 1
ATOM 843 C CA . LYS A 1 103 ? -3.798 6.985 5.360 1.00 95.69 103 LYS A CA 1
ATOM 844 C C . LYS A 1 103 ? -4.917 6.682 4.380 1.00 95.69 103 LYS A C 1
ATOM 846 O O . LYS A 1 103 ? -4.992 7.326 3.332 1.00 95.69 103 LYS A O 1
ATOM 851 N N . LYS A 1 104 ? -5.816 5.764 4.737 1.00 95.69 104 LYS A N 1
ATOM 852 C CA . LYS A 1 104 ? -7.030 5.506 3.955 1.00 95.69 104 LYS A CA 1
ATOM 853 C C . LYS A 1 104 ? -7.879 6.779 3.866 1.00 95.69 104 LYS A C 1
ATOM 855 O O . LYS A 1 104 ? -8.215 7.384 4.884 1.00 95.69 104 LYS A O 1
ATOM 860 N N . ILE A 1 105 ? -8.242 7.160 2.647 1.00 96.62 105 ILE A N 1
ATOM 861 C CA . ILE A 1 105 ? -9.214 8.218 2.357 1.00 96.62 105 ILE A CA 1
ATOM 862 C C . ILE A 1 105 ? -10.563 7.595 2.016 1.00 96.62 105 ILE A C 1
ATOM 864 O O . ILE A 1 105 ? -11.577 7.986 2.586 1.00 96.62 105 ILE A O 1
ATOM 868 N N . GLU A 1 106 ? -10.562 6.589 1.146 1.00 94.94 106 GLU A N 1
ATOM 869 C CA . GLU A 1 106 ? -11.774 5.963 0.623 1.00 94.94 106 GLU A CA 1
ATOM 870 C C . GLU A 1 106 ? -11.517 4.487 0.307 1.00 94.94 106 GLU A C 1
ATOM 872 O O . GLU A 1 106 ? -10.410 4.110 -0.083 1.00 94.94 106 GLU A O 1
ATOM 877 N N . ILE A 1 107 ? -12.543 3.654 0.482 1.00 94.56 107 ILE A N 1
ATOM 878 C CA . ILE A 1 107 ? -12.552 2.273 -0.002 1.00 94.56 107 ILE A CA 1
ATOM 879 C C . ILE A 1 107 ? -13.200 2.295 -1.384 1.00 94.56 107 ILE A C 1
ATOM 881 O O . ILE A 1 107 ? -14.385 2.595 -1.491 1.00 94.56 107 ILE A O 1
ATOM 885 N N . VAL A 1 108 ? -12.425 1.988 -2.422 1.00 93.56 108 VAL A N 1
ATOM 886 C CA . VAL A 1 108 ? -12.907 1.961 -3.811 1.00 93.56 108 VAL A CA 1
ATOM 887 C C . VAL A 1 108 ? -13.579 0.620 -4.112 1.00 93.56 108 VAL A C 1
ATOM 889 O O . VAL A 1 108 ? -14.654 0.577 -4.701 1.00 93.56 108 VAL A O 1
ATOM 892 N N . GLU A 1 109 ? -12.963 -0.486 -3.686 1.00 91.88 109 GLU A N 1
ATOM 893 C CA . GLU A 1 109 ? -13.464 -1.842 -3.933 1.00 91.88 109 GLU A CA 1
ATOM 894 C C . GLU A 1 109 ? -13.045 -2.786 -2.799 1.00 91.88 109 GLU A C 1
ATOM 896 O O . GLU A 1 109 ? -11.905 -2.745 -2.335 1.00 91.88 109 GLU A O 1
ATOM 901 N N . ILE A 1 110 ? -13.940 -3.692 -2.400 1.00 91.00 110 ILE A N 1
ATOM 902 C CA . ILE A 1 110 ? -13.589 -4.886 -1.623 1.00 91.00 110 ILE A CA 1
ATOM 903 C C . ILE A 1 110 ? -14.123 -6.099 -2.371 1.00 91.00 110 ILE A C 1
ATOM 905 O O . ILE A 1 110 ? -15.321 -6.206 -2.627 1.00 91.00 110 ILE A O 1
ATOM 909 N N . ALA A 1 111 ? -13.228 -7.026 -2.686 1.00 88.44 111 ALA A N 1
ATOM 910 C CA . ALA A 1 111 ? -13.550 -8.318 -3.267 1.00 88.44 111 ALA A CA 1
ATOM 911 C C . ALA A 1 111 ? -12.929 -9.435 -2.420 1.00 88.44 111 ALA A C 1
ATOM 913 O O . ALA A 1 111 ? -12.090 -9.196 -1.555 1.00 88.44 111 ALA A O 1
ATOM 914 N N . THR A 1 112 ? -13.293 -10.687 -2.699 1.00 84.50 112 THR A N 1
ATOM 915 C CA . THR A 1 112 ? -12.845 -11.847 -1.909 1.00 84.50 112 THR A CA 1
ATOM 916 C C . THR A 1 112 ? -11.321 -11.929 -1.747 1.00 84.50 112 THR A C 1
ATOM 918 O O . THR A 1 112 ? -10.845 -12.349 -0.698 1.00 84.50 112 THR A O 1
ATOM 921 N N . LYS A 1 113 ? -10.560 -11.526 -2.776 1.00 85.62 113 LYS A N 1
ATOM 922 C CA . LYS A 1 113 ? -9.100 -11.732 -2.875 1.00 85.62 113 LYS A CA 1
ATOM 923 C C . LYS A 1 113 ? -8.275 -10.440 -2.910 1.00 85.62 113 LYS A C 1
ATOM 925 O O . LYS A 1 113 ? -7.051 -10.504 -3.018 1.00 85.62 113 LYS A O 1
ATOM 930 N N . LYS A 1 114 ? -8.931 -9.280 -2.900 1.00 89.94 114 LYS A N 1
ATOM 931 C CA . LYS A 1 114 ? -8.275 -7.975 -3.027 1.00 89.94 114 LYS A CA 1
ATOM 932 C C . LYS A 1 114 ? -9.120 -6.875 -2.399 1.00 89.94 114 LYS A C 1
ATOM 934 O O . LYS A 1 114 ? -10.345 -6.983 -2.349 1.00 89.94 114 LYS A O 1
ATOM 939 N N . MET A 1 115 ? -8.472 -5.786 -2.023 1.00 93.88 115 MET A N 1
ATOM 940 C CA . MET A 1 115 ? -9.139 -4.518 -1.754 1.00 93.88 115 MET A CA 1
ATOM 941 C C . MET A 1 115 ? -8.417 -3.406 -2.495 1.00 93.88 115 MET A C 1
ATOM 943 O O . MET A 1 115 ? -7.189 -3.417 -2.589 1.00 93.88 115 MET A O 1
ATOM 947 N N . THR A 1 116 ? -9.177 -2.440 -2.988 1.00 93.88 116 THR A N 1
ATOM 948 C CA . THR A 1 116 ? -8.645 -1.240 -3.620 1.00 93.88 116 THR A CA 1
ATOM 949 C C . THR A 1 116 ? -9.034 -0.030 -2.788 1.00 93.88 116 THR A C 1
ATOM 951 O O . THR A 1 116 ? -10.203 0.168 -2.452 1.00 93.88 116 THR A O 1
ATOM 954 N N . LEU A 1 117 ? -8.035 0.769 -2.425 1.00 95.06 117 LEU A N 1
ATOM 955 C CA . LEU A 1 117 ? -8.160 1.912 -1.533 1.00 95.06 117 LEU A CA 1
ATOM 956 C C . LEU A 1 117 ? -7.636 3.162 -2.222 1.00 95.06 117 LEU A C 1
ATOM 958 O O . LEU A 1 117 ? -6.584 3.129 -2.858 1.00 95.06 117 LEU A O 1
ATOM 962 N N . LYS A 1 118 ? -8.305 4.289 -1.997 1.00 95.31 118 LYS A N 1
ATOM 963 C CA . LYS A 1 118 ? -7.710 5.603 -2.215 1.00 95.31 118 LYS A CA 1
ATOM 964 C C . LYS A 1 118 ? -6.990 6.011 -0.941 1.00 95.31 118 LYS A C 1
ATOM 966 O O . LYS A 1 118 ? -7.609 6.108 0.123 1.00 95.31 118 LYS A O 1
ATOM 971 N N . VAL A 1 119 ? -5.693 6.256 -1.034 1.00 95.94 119 VAL A N 1
ATOM 972 C CA . VAL A 1 119 ? -4.830 6.573 0.108 1.00 95.94 119 VAL A CA 1
ATOM 973 C C . VAL A 1 119 ? -4.161 7.925 -0.064 1.00 95.94 119 VAL A C 1
ATOM 975 O O . VAL A 1 119 ? -3.905 8.363 -1.181 1.00 95.94 119 VAL A O 1
ATOM 978 N N . LYS A 1 120 ? -3.863 8.584 1.056 1.00 96.38 120 LYS A N 1
ATOM 979 C CA . LYS A 1 120 ? -2.998 9.763 1.112 1.00 96.38 120 LYS A CA 1
ATOM 980 C C . LYS A 1 120 ? -1.637 9.378 1.665 1.00 96.38 120 LYS A C 1
ATOM 982 O O . LYS A 1 120 ? -1.569 8.752 2.724 1.00 96.38 120 LYS A O 1
ATOM 987 N N . ILE A 1 121 ? -0.578 9.817 0.997 1.00 96.12 121 ILE A N 1
ATOM 988 C CA . ILE A 1 121 ? 0.797 9.593 1.450 1.00 96.12 121 ILE A CA 1
ATOM 989 C C . ILE A 1 121 ? 1.128 10.573 2.573 1.00 96.12 121 ILE A C 1
ATOM 991 O O . ILE A 1 121 ? 1.003 11.789 2.405 1.00 96.12 121 ILE A O 1
ATOM 995 N N . LEU A 1 122 ? 1.535 10.050 3.724 1.00 95.25 122 LEU A N 1
ATOM 996 C CA . LEU A 1 122 ? 1.942 10.831 4.892 1.00 95.25 122 LEU A CA 1
ATOM 997 C C . LEU A 1 122 ? 3.462 10.905 5.028 1.00 95.25 122 LEU A C 1
ATOM 999 O O . LEU A 1 122 ? 3.990 11.955 5.378 1.00 95.25 122 LEU A O 1
ATOM 1003 N N . GLU A 1 123 ? 4.149 9.806 4.729 1.00 94.25 123 GLU A N 1
ATOM 1004 C CA . GLU A 1 123 ? 5.600 9.678 4.841 1.00 94.25 123 GLU A CA 1
ATOM 1005 C C . GLU A 1 123 ? 6.123 8.749 3.746 1.00 94.25 123 GLU A C 1
ATOM 1007 O O . GLU A 1 123 ? 5.406 7.856 3.291 1.00 94.25 123 GLU A O 1
ATOM 1012 N N . VAL A 1 124 ? 7.365 8.974 3.316 1.00 93.06 124 VAL A N 1
ATOM 1013 C CA . VAL A 1 124 ? 8.057 8.149 2.323 1.00 93.06 124 VAL A CA 1
ATOM 1014 C C . VAL A 1 124 ? 9.463 7.866 2.833 1.00 93.06 124 VAL A C 1
ATOM 1016 O O . VAL A 1 124 ? 10.218 8.800 3.107 1.00 93.06 124 VAL A O 1
ATOM 1019 N N . MET A 1 125 ? 9.813 6.587 2.935 1.00 91.25 125 MET A N 1
ATOM 1020 C CA . MET A 1 125 ? 11.151 6.119 3.278 1.00 91.25 125 MET A CA 1
ATOM 1021 C C . MET A 1 125 ? 11.727 5.291 2.133 1.00 91.25 125 MET A C 1
ATOM 1023 O O . MET A 1 125 ? 11.238 4.211 1.819 1.00 91.25 125 MET A O 1
ATOM 1027 N N . THR A 1 126 ? 12.787 5.796 1.510 1.00 88.75 126 THR A N 1
ATOM 1028 C CA . THR A 1 126 ? 13.567 5.056 0.504 1.00 88.75 126 THR A CA 1
ATOM 1029 C C . THR A 1 126 ? 14.535 4.081 1.172 1.00 88.75 126 THR A C 1
ATOM 1031 O O . THR A 1 126 ? 14.943 4.296 2.321 1.00 88.75 126 THR A O 1
ATOM 1034 N N . LEU A 1 127 ? 14.986 3.051 0.447 1.00 81.50 127 LEU A N 1
ATOM 1035 C CA . LEU A 1 127 ? 16.011 2.121 0.952 1.00 81.50 127 LEU A CA 1
ATOM 1036 C C . LEU A 1 127 ? 17.262 2.846 1.475 1.00 81.50 127 LEU A C 1
ATOM 1038 O O . LEU A 1 127 ? 17.772 2.511 2.544 1.00 81.50 127 LEU A O 1
ATOM 1042 N N . LYS A 1 128 ? 17.712 3.895 0.774 1.00 78.31 128 LYS A N 1
ATOM 1043 C CA . LYS A 1 128 ? 18.876 4.707 1.165 1.00 78.31 128 LYS A CA 1
ATOM 1044 C C . LYS A 1 128 ? 18.678 5.437 2.497 1.00 78.31 128 LYS A C 1
ATOM 1046 O O . LYS A 1 128 ? 19.624 5.621 3.257 1.00 78.31 128 LYS A O 1
ATOM 1051 N N . GLN A 1 129 ? 17.462 5.891 2.788 1.00 80.56 129 GLN A N 1
ATOM 1052 C CA . GLN A 1 129 ? 17.160 6.529 4.072 1.00 80.56 129 GLN A CA 1
ATOM 1053 C C . GLN A 1 129 ? 17.101 5.493 5.197 1.00 80.56 129 GLN A C 1
ATOM 1055 O O . GLN A 1 129 ? 17.621 5.745 6.282 1.00 80.56 129 GLN A O 1
ATOM 1060 N N . MET A 1 130 ? 16.550 4.308 4.927 1.00 75.81 130 MET A N 1
ATOM 1061 C CA . MET A 1 130 ? 16.505 3.211 5.898 1.00 75.81 130 MET A CA 1
ATOM 1062 C C . MET A 1 130 ? 17.879 2.653 6.254 1.00 75.81 130 MET A C 1
ATOM 1064 O O . MET A 1 130 ? 18.134 2.389 7.430 1.00 75.81 130 MET A O 1
ATOM 1068 N N . SER A 1 131 ? 18.785 2.507 5.284 1.00 67.94 131 SER A N 1
ATOM 1069 C CA . SER A 1 131 ? 20.146 2.035 5.561 1.00 67.94 131 SER A CA 1
ATOM 1070 C C . SER A 1 131 ? 20.864 2.948 6.557 1.00 67.94 131 SER A C 1
ATOM 1072 O O . SER A 1 131 ? 21.554 2.463 7.451 1.00 67.94 131 SER A O 1
ATOM 1074 N N . ASN A 1 132 ? 20.614 4.256 6.481 1.00 61.72 132 ASN A N 1
ATOM 1075 C CA . ASN A 1 132 ? 21.228 5.250 7.363 1.00 61.72 132 ASN A CA 1
ATOM 1076 C C . ASN A 1 132 ? 20.607 5.288 8.772 1.00 61.72 132 ASN A C 1
ATOM 1078 O O . ASN A 1 132 ? 21.234 5.783 9.703 1.00 61.72 132 ASN A O 1
ATOM 1082 N N . LEU A 1 133 ? 19.397 4.747 8.964 1.00 62.53 133 LEU A N 1
ATOM 1083 C CA . LEU A 1 133 ? 18.773 4.612 10.289 1.00 62.53 133 LEU A CA 1
ATOM 1084 C C . LEU A 1 133 ? 19.381 3.458 11.107 1.00 62.53 133 LEU A C 1
ATOM 1086 O O . LEU A 1 133 ? 19.271 3.438 12.335 1.00 62.53 133 LEU A O 1
ATOM 1090 N N . SER A 1 134 ? 20.036 2.500 10.442 1.00 50.97 134 SER A N 1
ATOM 1091 C CA . SER A 1 134 ? 20.554 1.282 11.074 1.00 50.97 134 SER A CA 1
ATOM 1092 C C . SER A 1 134 ? 21.799 1.479 11.952 1.00 50.97 134 SER A C 1
ATOM 1094 O O . SER A 1 134 ? 22.122 0.585 12.731 1.00 50.97 134 SER A O 1
ATOM 1096 N N . GLU A 1 135 ? 22.448 2.649 11.917 1.00 45.69 135 GLU A N 1
ATOM 1097 C CA . GLU A 1 135 ? 23.594 2.959 12.792 1.00 45.69 135 GLU A CA 1
ATOM 1098 C C . GLU A 1 135 ? 23.196 3.480 14.187 1.00 45.69 135 GLU A C 1
ATOM 1100 O O . GLU A 1 135 ? 24.061 3.642 15.046 1.00 45.69 135 GLU A O 1
ATOM 1105 N N . GLY A 1 136 ? 21.902 3.703 14.467 1.00 41.06 136 GLY A N 1
ATOM 1106 C CA . GLY A 1 136 ? 21.489 4.359 15.716 1.00 41.06 136 GLY A CA 1
ATOM 1107 C C . GLY A 1 136 ? 20.217 3.860 16.397 1.00 41.06 136 GLY A C 1
ATOM 1108 O O . GLY A 1 136 ? 19.830 4.434 17.415 1.00 41.06 136 GLY A O 1
ATOM 1109 N N . THR A 1 137 ? 19.497 2.854 15.891 1.00 38.56 137 THR A N 1
ATOM 1110 C CA . THR A 1 137 ? 18.272 2.404 16.580 1.00 38.56 137 THR A CA 1
ATOM 1111 C C . THR A 1 137 ? 17.858 0.978 16.222 1.00 38.56 137 THR A C 1
ATOM 1113 O O . THR A 1 137 ? 17.928 0.566 15.069 1.00 38.56 137 THR A O 1
ATOM 1116 N N . SER A 1 138 ? 17.326 0.259 17.217 1.00 39.44 138 SER A N 1
ATOM 1117 C CA . SER A 1 138 ? 16.735 -1.096 17.178 1.00 39.44 138 SER A CA 1
ATOM 1118 C C . SER A 1 138 ? 15.527 -1.274 16.222 1.00 39.44 138 SER A C 1
ATOM 1120 O O . SER A 1 138 ? 14.740 -2.201 16.386 1.00 39.44 138 SER A O 1
ATOM 1122 N N . ARG A 1 139 ? 15.351 -0.382 15.239 1.00 45.84 139 ARG A N 1
ATOM 1123 C CA . ARG A 1 139 ? 14.171 -0.212 14.371 1.00 45.84 139 ARG A CA 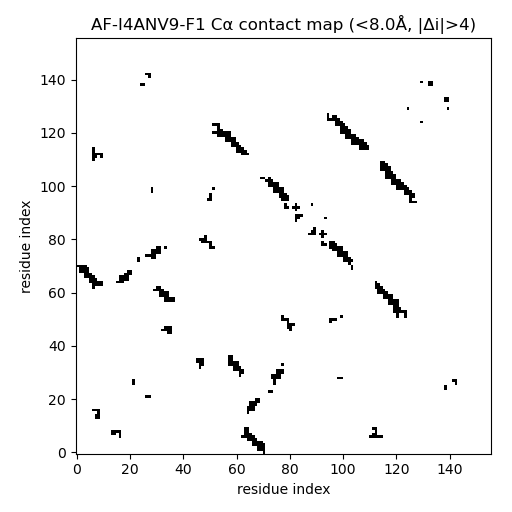1
ATOM 1124 C C . ARG A 1 139 ? 14.199 -1.047 13.079 1.00 45.84 139 ARG A C 1
ATOM 1126 O O . ARG A 1 139 ? 13.264 -0.975 12.297 1.00 45.84 139 ARG A O 1
ATOM 1133 N N . VAL A 1 140 ? 15.272 -1.804 12.822 1.00 45.97 140 VAL A N 1
ATOM 1134 C CA . VAL A 1 140 ? 15.561 -2.391 11.489 1.00 45.97 140 VAL A CA 1
ATOM 1135 C C . VAL A 1 140 ? 15.594 -3.929 11.495 1.00 45.97 140 VAL A C 1
ATOM 1137 O O . VAL A 1 140 ? 15.856 -4.545 10.465 1.00 45.97 140 VAL A O 1
ATOM 1140 N N . ALA A 1 141 ? 15.320 -4.581 12.631 1.00 38.19 141 ALA A N 1
ATOM 1141 C CA . ALA A 1 141 ? 15.481 -6.035 12.760 1.00 38.19 141 ALA A CA 1
ATOM 1142 C C . ALA A 1 141 ? 14.636 -6.840 11.746 1.00 38.19 141 ALA A C 1
ATOM 1144 O O . ALA A 1 141 ? 15.145 -7.808 11.193 1.00 38.19 141 ALA A O 1
ATOM 1145 N N . ASN A 1 142 ? 13.427 -6.381 11.399 1.00 44.28 142 ASN A N 1
ATOM 1146 C CA . ASN A 1 142 ? 12.541 -7.099 10.468 1.00 44.28 142 ASN A CA 1
ATOM 1147 C C . ASN A 1 142 ? 12.745 -6.752 8.982 1.00 44.28 142 ASN A C 1
ATOM 1149 O O . ASN A 1 142 ? 12.410 -7.553 8.115 1.00 44.28 142 ASN A O 1
ATOM 1153 N N . VAL A 1 143 ? 13.330 -5.595 8.647 1.00 43.78 143 VAL A N 1
ATOM 1154 C CA . VAL A 1 143 ? 13.548 -5.208 7.236 1.00 43.78 143 VAL A CA 1
ATOM 1155 C C . VAL A 1 143 ? 14.669 -6.041 6.614 1.00 43.78 143 VAL A C 1
ATOM 1157 O O . VAL A 1 143 ? 14.586 -6.418 5.448 1.00 43.78 143 VAL A O 1
ATOM 1160 N N . LYS A 1 144 ? 15.695 -6.397 7.401 1.00 40.88 144 LYS A N 1
ATOM 1161 C CA . LYS A 1 144 ? 16.777 -7.270 6.928 1.00 40.88 144 LYS A CA 1
ATOM 1162 C C . LYS A 1 144 ? 16.274 -8.649 6.511 1.00 40.88 144 LYS A C 1
ATOM 1164 O O . LYS A 1 144 ? 16.834 -9.188 5.571 1.00 40.88 144 LYS A O 1
ATOM 1169 N N . GLU A 1 145 ? 15.242 -9.200 7.148 1.00 39.88 145 GLU A N 1
ATOM 1170 C CA . GLU A 1 145 ? 14.691 -10.513 6.781 1.00 39.88 145 GLU A CA 1
ATOM 1171 C C . GLU A 1 145 ? 13.825 -10.463 5.516 1.00 39.88 145 GLU A C 1
ATOM 1173 O O . GLU A 1 145 ? 13.914 -11.368 4.692 1.00 39.88 145 GLU A O 1
ATOM 1178 N N . VAL A 1 146 ? 13.054 -9.392 5.296 1.00 41.97 146 VAL A N 1
ATOM 1179 C CA . VAL A 1 146 ? 12.269 -9.209 4.055 1.00 41.97 146 VAL A CA 1
ATOM 1180 C C . VAL A 1 146 ? 13.187 -8.945 2.858 1.00 41.97 146 VAL A C 1
ATOM 1182 O O . VAL A 1 146 ? 13.029 -9.536 1.796 1.00 41.97 146 VAL A O 1
ATOM 1185 N N . VAL A 1 147 ? 14.215 -8.116 3.048 1.00 44.12 147 VAL A N 1
ATOM 1186 C CA . VAL A 1 147 ? 15.247 -7.876 2.033 1.00 44.12 147 VAL A CA 1
ATOM 1187 C C . VAL A 1 147 ? 16.045 -9.169 1.803 1.00 44.12 147 VAL A C 1
ATOM 1189 O O . VAL A 1 147 ? 16.146 -9.638 0.677 1.00 44.12 147 VAL A O 1
ATOM 1192 N N . ALA A 1 148 ? 16.546 -9.830 2.849 1.00 41.44 148 ALA A N 1
ATOM 1193 C CA . ALA A 1 148 ? 17.317 -11.064 2.688 1.00 41.44 148 ALA A CA 1
ATOM 1194 C C . ALA A 1 148 ? 16.508 -12.222 2.087 1.00 41.44 148 ALA A C 1
ATOM 1196 O O . ALA A 1 148 ? 17.091 -12.999 1.346 1.00 41.44 148 ALA A O 1
ATOM 1197 N N . SER A 1 149 ? 15.205 -12.348 2.355 1.00 41.06 149 SER A N 1
ATOM 1198 C CA . SER A 1 149 ? 14.370 -13.388 1.731 1.00 41.06 149 SER A CA 1
ATOM 1199 C C . SER A 1 149 ? 14.123 -13.130 0.245 1.00 41.06 149 SER A C 1
ATOM 1201 O O . SER A 1 149 ? 14.171 -14.080 -0.527 1.00 41.06 149 SER A O 1
ATOM 1203 N N . ASN A 1 150 ? 13.987 -11.869 -0.178 1.00 43.88 150 ASN A N 1
ATOM 1204 C CA . ASN A 1 150 ? 13.889 -11.518 -1.600 1.00 43.88 150 ASN A CA 1
ATOM 1205 C C . ASN A 1 150 ? 15.234 -11.624 -2.348 1.00 43.88 150 ASN A C 1
ATOM 1207 O O . ASN A 1 150 ? 15.248 -11.896 -3.544 1.00 43.88 150 ASN A O 1
ATOM 1211 N N . TYR A 1 151 ? 16.370 -11.449 -1.661 1.00 43.84 151 TYR A N 1
ATOM 1212 C CA . TYR A 1 151 ? 17.709 -11.501 -2.273 1.00 43.84 151 TYR A CA 1
ATOM 1213 C C . TYR A 1 151 ? 18.469 -12.827 -2.049 1.00 43.84 151 TYR A C 1
ATOM 1215 O O . TYR A 1 151 ? 19.542 -13.017 -2.630 1.00 43.84 151 TYR A O 1
ATOM 1223 N N . ALA A 1 152 ? 17.960 -13.762 -1.234 1.00 37.34 152 ALA A N 1
ATOM 1224 C CA . ALA A 1 152 ? 18.612 -15.055 -0.974 1.00 37.34 152 ALA A CA 1
ATOM 1225 C C . ALA A 1 152 ? 18.618 -15.993 -2.193 1.00 37.34 152 ALA A C 1
ATOM 1227 O O . ALA A 1 152 ? 19.478 -16.871 -2.266 1.00 37.34 152 ALA A O 1
ATOM 1228 N N . ASP A 1 153 ? 17.741 -15.770 -3.174 1.00 39.53 153 ASP A N 1
ATOM 1229 C CA . ASP A 1 153 ? 17.673 -16.577 -4.398 1.00 39.53 153 ASP A CA 1
ATOM 1230 C C . ASP A 1 153 ? 18.610 -16.098 -5.527 1.00 39.53 153 ASP A C 1
ATOM 1232 O O . ASP A 1 153 ? 18.701 -16.749 -6.564 1.00 39.53 153 ASP A O 1
ATOM 1236 N N . ILE A 1 154 ? 19.396 -15.027 -5.330 1.00 41.12 154 ILE A N 1
ATOM 1237 C CA . ILE A 1 154 ? 20.326 -14.498 -6.359 1.00 41.12 154 ILE A CA 1
ATOM 1238 C C . ILE A 1 154 ? 21.740 -15.117 -6.258 1.00 41.12 154 ILE A C 1
ATOM 1240 O O . ILE A 1 154 ? 22.666 -14.748 -6.978 1.00 41.12 154 ILE A O 1
ATOM 1244 N N . LYS A 1 155 ? 21.950 -16.108 -5.384 1.00 35.84 155 LYS A N 1
ATOM 1245 C CA . LYS A 1 155 ? 23.204 -16.882 -5.353 1.00 35.84 155 LYS A CA 1
ATOM 1246 C C . LYS A 1 155 ? 22.959 -18.380 -5.458 1.00 35.84 155 LYS A C 1
ATOM 1248 O O . LYS A 1 155 ? 23.161 -19.099 -4.480 1.00 35.84 155 LYS A O 1
ATOM 1253 N N . LYS A 1 156 ? 22.630 -18.851 -6.659 1.00 33.41 156 LYS A N 1
ATOM 1254 C CA . LYS A 1 156 ? 23.042 -20.176 -7.140 1.00 33.41 156 LYS A CA 1
ATOM 1255 C C . LYS A 1 156 ? 23.411 -20.128 -8.611 1.00 33.41 156 LYS A C 1
ATOM 1257 O O . LYS A 1 156 ? 22.650 -19.510 -9.378 1.00 33.41 156 LYS A O 1
#

Organism: Bernardetia litoralis (strain ATCC 23117 / DSM 6794 / NBRC 15988 / NCIMB 1366 / Fx l1 / Sio-4) (NCBI:txid880071)

Radius of gyration: 16.31 Å; Cα contacts (8 Å, |Δi|>4): 292; chains: 1; bounding box: 38×38×40 Å

Mean predicted aligned error: 10.86 Å

Foldseek 3Di:
DWDKDWAAAPDPPPPDAAEPPDDPLAADAFEWFWADDPPDDDPDPRGDAAQDDAFDKTKIKGFDGYIDGLQDWHKHWDFGPPQDDVRDGDPVRLQRIKIFTWHFPDWPDDDNTMTITTTGTHDIDTPVNVVVPVVPDPRCPVVCVVVCVVCVVVPD

Nearest PDB structures (foldseek):
  4z85-assembly1_A-2  TM=4.391E-01  e=3.066E-01  Pseudomonas fluorescens
  6ihg-assembly1_A  TM=4.550E-01  e=1.393E+00  Mycobacterium [tuberculosis] TKK-01-0051
  8ctk-assembly1_B  TM=4.413E-01  e=3.054E+00  Severe acute respiratory syndrome coronavirus 2
  7vgs-assembly1_B  TM=4.551E-01  e=4.276E+00  Severe acute respiratory syndrome coronavirus 2

pLDDT: mean 75.12, std 18.91, range [33.41, 96.62]

Secondary structure (DSSP, 8-state):
---EEEPPPSSTT----EEE---TTS--EEEEEEEPPSSS-TTS--B--SPPPTT-EEEEEEESSEEEETTS-EEEEE--TT-EETTEE-HHHHHT-EEEEEEEEEEEEEETTEEEEEEEEEEEEEHHHHHHHTTT-S--TTHHHHHHHHHGGG--

Sequence (156 aa):
MSEIIQIQCPLEDCKSYYDYNQPQNDMVALEAEWKRDYNIEPENINLWGEIPKIGQLHEVTIRGAIKIDLSQNFWVFYQDPVVFEEGFETKEGIESVAFCLCKKIEIVEIATKKMTLKVKILEVMTLKQMSNLSEGTSRVANVKEVVASNYADIKK

Solvent-accessible surface area (backbone atoms only — not comparable to full-atom values): 9111 Å² total; per-residue (Å²): 127,86,43,76,48,74,27,40,37,92,53,87,91,47,82,62,56,48,75,58,78,68,59,93,82,53,84,65,59,41,66,46,52,44,47,47,77,82,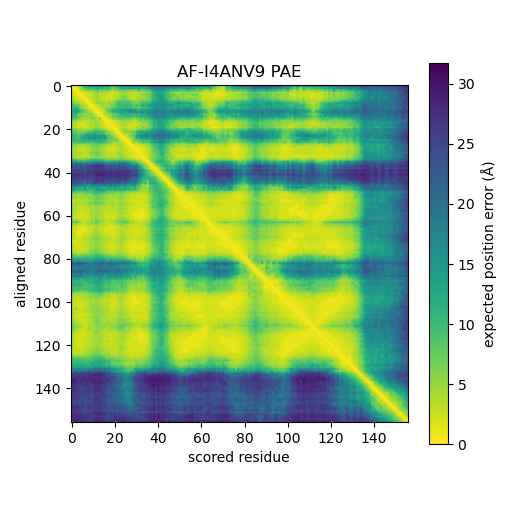92,58,77,89,89,55,90,55,57,42,76,64,77,81,52,69,71,42,76,44,44,38,34,39,63,51,28,33,31,37,49,57,68,46,71,46,39,32,41,42,62,37,77,78,20,60,57,98,85,38,78,35,71,66,23,62,70,40,27,32,37,32,34,28,35,66,75,45,81,76,45,81,49,69,50,33,38,30,33,33,27,34,29,71,42,72,44,38,60,76,57,52,62,67,48,60,83,78,49,94,74,48,77,68,51,56,53,57,53,44,64,72,53,60,76,79,76,125